Protein AF-A0AAD4VXQ3-F1 (afdb_monomer_lite)

Foldseek 3Di:
DLVQLCQQLQADPVSDGDQLALPDDLVVSNLVSLLRVLVVLLPQFFADPDPPDACSSVLSCCQLSVVPPPDDDDDDDDPPPPPNQLVDQDRPRGDPVGGPAGSVRSVVVSVVSCVVCVVVSVVSVVSNVVNVVVVVDDPPPVVVVVCVVVVVVVVVPD

Structure (mmCIF, N/CA/C/O backbone):
data_AF-A0AAD4VXQ3-F1
#
_entry.id   AF-A0AAD4VXQ3-F1
#
loop_
_atom_site.group_PDB
_atom_site.id
_atom_site.type_symbol
_atom_site.label_atom_id
_atom_site.label_alt_id
_atom_site.label_comp_id
_atom_site.label_asym_id
_atom_site.label_entity_id
_atom_site.label_seq_id
_atom_site.pdbx_PDB_ins_code
_atom_site.Cartn_x
_atom_site.Cartn_y
_atom_site.Cartn_z
_atom_site.occupancy
_atom_site.B_iso_or_equiv
_atom_site.auth_seq_id
_atom_site.auth_comp_id
_atom_site.auth_asym_id
_atom_site.auth_atom_id
_atom_site.pdbx_PDB_model_num
ATOM 1 N N . MET A 1 1 ? -0.655 -6.895 9.827 1.00 87.00 1 MET A N 1
ATOM 2 C CA . MET A 1 1 ? -0.755 -5.824 8.802 1.00 87.00 1 MET A CA 1
ATOM 3 C C . MET A 1 1 ? 0.319 -5.927 7.737 1.00 87.00 1 MET A C 1
ATOM 5 O O . MET A 1 1 ? -0.044 -6.128 6.591 1.00 87.00 1 MET A O 1
ATOM 9 N N . LYS A 1 2 ? 1.611 -5.848 8.089 1.00 91.00 2 LYS A N 1
ATOM 10 C CA . LYS A 1 2 ? 2.717 -5.961 7.120 1.00 91.00 2 LYS A CA 1
ATOM 11 C C . LYS A 1 2 ? 2.639 -7.213 6.250 1.00 91.00 2 LYS A C 1
ATOM 13 O O . LYS A 1 2 ? 2.807 -7.112 5.049 1.00 91.00 2 LYS A O 1
ATOM 18 N N . ASP A 1 3 ? 2.332 -8.356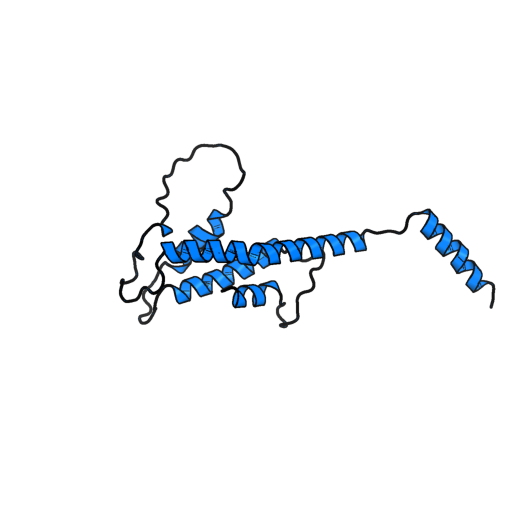 6.856 1.00 89.75 3 ASP A N 1
ATOM 19 C CA . ASP A 1 3 ? 2.139 -9.611 6.127 1.00 89.75 3 ASP A CA 1
ATOM 20 C C . ASP A 1 3 ? 1.071 -9.469 5.029 1.00 89.75 3 ASP A C 1
ATOM 22 O O . ASP A 1 3 ? 1.372 -9.619 3.851 1.00 89.75 3 ASP A O 1
ATOM 26 N N . ARG A 1 4 ? -0.126 -8.990 5.397 1.00 91.00 4 ARG A N 1
ATOM 27 C CA . ARG A 1 4 ? -1.217 -8.726 4.448 1.00 91.00 4 ARG A CA 1
ATOM 28 C C . ARG A 1 4 ? -0.846 -7.719 3.356 1.00 91.00 4 ARG A C 1
ATOM 30 O O . ARG A 1 4 ? -1.251 -7.906 2.212 1.00 91.00 4 ARG A O 1
ATOM 37 N N . PHE A 1 5 ? -0.093 -6.671 3.692 1.00 91.56 5 PHE A N 1
ATOM 38 C CA . PHE A 1 5 ? 0.443 -5.735 2.703 1.00 91.56 5 PHE A CA 1
ATOM 39 C C . PHE A 1 5 ? 1.372 -6.451 1.728 1.00 91.56 5 PHE A C 1
ATOM 41 O O . PHE A 1 5 ? 1.161 -6.360 0.526 1.00 91.56 5 PHE A O 1
ATOM 48 N N . SER A 1 6 ? 2.359 -7.190 2.237 1.00 89.19 6 SER A N 1
ATOM 49 C CA . SER A 1 6 ? 3.324 -7.927 1.427 1.00 89.19 6 SER A CA 1
ATOM 50 C C . SER A 1 6 ? 2.647 -8.943 0.515 1.00 89.19 6 SER A C 1
ATOM 52 O O . SER A 1 6 ? 3.071 -9.073 -0.627 1.00 89.19 6 SER A O 1
ATOM 54 N N . THR A 1 7 ? 1.590 -9.621 0.970 1.00 90.06 7 THR A N 1
ATOM 55 C CA . THR A 1 7 ? 0.821 -10.542 0.124 1.00 90.06 7 THR A CA 1
ATOM 56 C C . THR A 1 7 ? 0.179 -9.812 -1.054 1.00 90.06 7 THR A C 1
ATOM 58 O O . THR A 1 7 ? 0.340 -10.229 -2.189 1.00 90.06 7 THR A O 1
ATOM 61 N N . VAL A 1 8 ? -0.514 -8.694 -0.817 1.00 90.06 8 VAL A N 1
ATOM 62 C CA . VAL A 1 8 ? -1.211 -7.962 -1.894 1.00 90.06 8 VAL A CA 1
ATOM 63 C C . VAL A 1 8 ? -0.235 -7.191 -2.793 1.00 90.06 8 VAL A C 1
ATOM 65 O O . VAL A 1 8 ? -0.479 -7.029 -3.984 1.00 90.06 8 VAL A O 1
ATOM 68 N N . PHE A 1 9 ? 0.867 -6.703 -2.228 1.00 90.69 9 PHE A N 1
ATOM 69 C CA . PHE A 1 9 ? 1.840 -5.872 -2.928 1.00 90.69 9 PHE A CA 1
ATOM 70 C C . PHE A 1 9 ? 2.823 -6.697 -3.765 1.00 90.69 9 PHE A C 1
ATOM 72 O O . PHE A 1 9 ? 3.078 -6.359 -4.918 1.00 90.69 9 PHE A O 1
ATOM 79 N N . ASN A 1 10 ? 3.362 -7.781 -3.198 1.00 88.31 10 ASN A N 1
ATOM 80 C CA . ASN A 1 10 ? 4.398 -8.584 -3.848 1.00 88.31 10 ASN A CA 1
ATOM 81 C C . ASN A 1 10 ? 3.852 -9.767 -4.636 1.00 88.31 10 ASN A C 1
ATOM 83 O O . ASN A 1 10 ? 4.648 -10.409 -5.308 1.00 88.31 10 ASN A O 1
ATOM 87 N N . TYR A 1 11 ? 2.561 -10.090 -4.549 1.00 88.88 11 TYR A N 1
ATOM 88 C CA . TYR A 1 11 ? 1.987 -11.215 -5.283 1.00 88.88 11 TYR A CA 1
ATOM 89 C C . TYR A 1 11 ? 0.859 -10.757 -6.212 1.00 88.88 11 TYR A C 1
ATOM 91 O O . TYR A 1 11 ? 0.234 -9.705 -6.023 1.00 88.88 11 TYR A O 1
ATOM 99 N N . ASP A 1 12 ? 0.651 -11.512 -7.282 1.00 83.25 12 ASP A N 1
ATOM 100 C CA . ASP A 1 12 ? -0.494 -11.364 -8.173 1.00 83.25 12 ASP A CA 1
ATOM 101 C C . ASP A 1 12 ? -1.683 -12.236 -7.726 1.00 83.25 12 ASP A C 1
ATOM 103 O O . ASP A 1 12 ? -1.673 -12.840 -6.649 1.00 83.25 12 ASP A O 1
ATOM 107 N N . SER A 1 13 ? -2.747 -12.263 -8.533 1.00 81.12 13 SER A N 1
ATOM 108 C CA . SER A 1 13 ? -3.936 -13.087 -8.278 1.00 81.12 13 SER A CA 1
ATOM 109 C C . SER A 1 13 ? -3.640 -14.585 -8.243 1.00 81.12 13 SER A C 1
ATOM 111 O O . SER A 1 13 ? -4.382 -15.329 -7.605 1.00 81.12 13 SER A O 1
ATOM 113 N N . ASP A 1 14 ? -2.552 -15.011 -8.881 1.00 82.12 14 ASP A N 1
ATOM 114 C CA . ASP A 1 14 ? -2.142 -16.407 -9.005 1.00 82.12 14 ASP A CA 1
ATOM 115 C C . ASP A 1 14 ? -1.134 -16.802 -7.913 1.00 82.12 14 ASP A C 1
ATOM 117 O O . ASP A 1 14 ? -0.572 -17.896 -7.933 1.00 82.12 14 ASP A O 1
ATOM 121 N N . SER A 1 15 ? -0.932 -15.931 -6.912 1.00 81.06 15 SER A N 1
ATOM 122 C CA . SER A 1 15 ? 0.042 -16.104 -5.825 1.00 81.06 15 SER A CA 1
ATOM 123 C C . SER A 1 15 ? 1.489 -16.215 -6.310 1.00 81.06 15 SER A C 1
ATOM 125 O O . SER A 1 15 ? 2.347 -16.733 -5.590 1.00 81.06 15 SER A O 1
ATOM 127 N N . MET A 1 16 ? 1.785 -15.705 -7.506 1.00 84.44 16 MET A N 1
ATOM 128 C CA . MET A 1 16 ? 3.143 -15.638 -8.025 1.00 84.44 16 MET A CA 1
ATOM 129 C C . MET A 1 16 ? 3.806 -14.323 -7.605 1.00 84.44 16 MET A C 1
ATOM 131 O O . MET A 1 16 ? 3.132 -13.291 -7.525 1.00 84.44 16 MET A O 1
ATOM 135 N N . PRO A 1 17 ? 5.123 -14.327 -7.318 1.00 85.25 17 PRO A N 1
ATOM 136 C CA . PRO A 1 17 ? 5.858 -13.101 -7.044 1.00 85.25 17 PRO A CA 1
ATOM 137 C C . PRO A 1 17 ? 5.735 -12.121 -8.215 1.00 85.25 17 PRO A C 1
ATOM 139 O O . PRO A 1 17 ? 6.125 -12.414 -9.346 1.00 85.25 17 PRO A O 1
ATOM 142 N N . ARG A 1 18 ? 5.199 -10.938 -7.929 1.00 82.38 18 ARG A N 1
ATOM 143 C CA . ARG A 1 18 ? 4.966 -9.871 -8.892 1.00 82.38 18 ARG A CA 1
ATOM 144 C C . ARG A 1 18 ? 6.296 -9.330 -9.394 1.00 82.38 18 ARG A C 1
ATOM 146 O O . ARG A 1 18 ? 7.125 -8.840 -8.627 1.00 82.38 18 ARG A O 1
ATOM 153 N N . VAL A 1 19 ? 6.461 -9.362 -10.708 1.00 81.62 19 VAL A N 1
ATOM 154 C CA . VAL A 1 19 ? 7.548 -8.668 -11.396 1.00 81.62 19 VAL A CA 1
ATOM 155 C C . VAL A 1 19 ? 7.066 -7.261 -11.731 1.00 81.62 19 VAL A C 1
ATOM 157 O O . VAL A 1 19 ? 6.030 -7.101 -12.368 1.00 81.62 19 VAL A O 1
ATOM 160 N N . TRP A 1 20 ? 7.806 -6.238 -11.305 1.00 81.88 20 TRP A N 1
ATOM 161 C CA . TRP A 1 20 ? 7.455 -4.841 -11.566 1.00 81.88 20 TRP A CA 1
ATOM 162 C C . TRP A 1 20 ? 7.699 -4.492 -13.033 1.00 81.88 20 TRP A C 1
ATOM 164 O O . TRP A 1 20 ? 8.821 -4.177 -13.435 1.00 81.88 20 TRP A O 1
ATOM 174 N N . THR A 1 21 ? 6.648 -4.554 -13.850 1.00 76.00 21 THR A N 1
ATOM 175 C CA . THR A 1 21 ? 6.733 -4.203 -15.268 1.00 76.00 21 THR A CA 1
ATOM 176 C C . THR A 1 21 ? 6.324 -2.751 -15.502 1.00 76.00 21 THR A C 1
ATOM 178 O O . THR A 1 21 ? 5.605 -2.136 -14.715 1.00 76.00 21 THR A O 1
ATOM 181 N N . GLY A 1 22 ? 6.743 -2.163 -16.626 1.00 71.25 2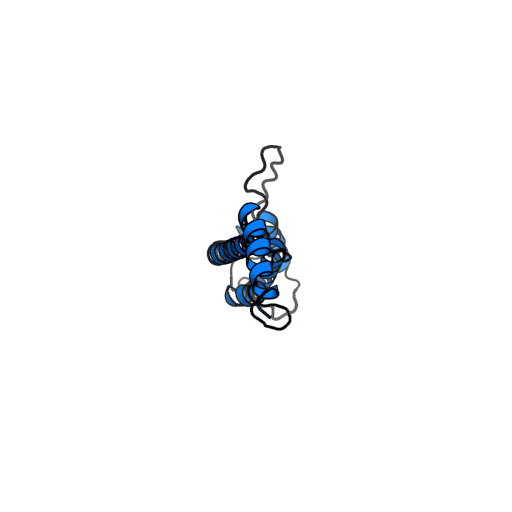2 GLY A N 1
ATOM 182 C CA . GLY A 1 22 ? 6.404 -0.773 -16.970 1.00 71.25 22 GLY A CA 1
ATOM 183 C C . GLY A 1 22 ? 4.906 -0.492 -17.183 1.00 71.25 22 GLY A C 1
ATOM 184 O O . GLY A 1 22 ? 4.545 0.665 -17.374 1.00 71.25 22 GLY A O 1
ATOM 185 N N . LYS A 1 23 ? 4.048 -1.522 -17.181 1.00 74.75 23 LYS A N 1
ATOM 186 C CA . LYS A 1 23 ? 2.590 -1.406 -17.352 1.00 74.75 23 LYS A CA 1
ATOM 187 C C . LYS A 1 23 ? 1.832 -1.355 -16.023 1.00 74.75 23 LYS A C 1
ATOM 189 O O . LYS A 1 23 ? 0.672 -0.957 -16.016 1.00 74.75 23 LYS A O 1
ATOM 194 N N . ASP A 1 24 ? 2.469 -1.757 -14.925 1.00 79.75 24 ASP A N 1
ATOM 195 C CA . ASP A 1 24 ? 1.830 -1.830 -13.615 1.00 79.75 24 ASP A CA 1
ATOM 196 C C . ASP A 1 24 ? 1.720 -0.444 -12.972 1.00 79.75 24 ASP A C 1
ATOM 198 O O . ASP A 1 24 ? 2.705 0.289 -12.863 1.00 79.75 24 ASP A O 1
ATOM 202 N N . ASP A 1 25 ? 0.530 -0.085 -12.486 1.00 84.50 25 ASP A N 1
ATOM 203 C CA . ASP A 1 25 ? 0.358 1.127 -11.688 1.00 84.50 25 ASP A CA 1
ATOM 204 C C . ASP A 1 25 ? 0.655 0.826 -10.212 1.00 84.50 25 ASP A C 1
ATOM 206 O O . ASP A 1 25 ? -0.233 0.485 -9.424 1.00 84.50 25 ASP A O 1
ATOM 210 N N . ILE A 1 26 ? 1.925 0.988 -9.826 1.00 86.56 26 ILE A N 1
ATOM 211 C CA . ILE A 1 26 ? 2.402 0.794 -8.448 1.00 86.56 26 ILE A CA 1
ATOM 212 C C . ILE A 1 26 ? 1.601 1.637 -7.454 1.00 86.56 26 ILE A C 1
ATOM 214 O O . ILE A 1 26 ? 1.387 1.207 -6.318 1.00 86.56 26 ILE A O 1
ATOM 218 N N . ARG A 1 27 ? 1.118 2.823 -7.847 1.00 86.31 27 ARG A N 1
ATOM 219 C CA . ARG A 1 27 ? 0.332 3.688 -6.961 1.00 86.31 27 ARG A CA 1
ATOM 220 C C . ARG A 1 27 ? -1.018 3.056 -6.646 1.00 86.31 27 ARG A C 1
ATOM 222 O O . ARG A 1 27 ? -1.408 3.053 -5.477 1.00 86.31 27 ARG A O 1
ATOM 229 N N . SER A 1 28 ? -1.696 2.510 -7.655 1.00 88.94 28 SER A N 1
ATOM 230 C CA . SER A 1 28 ? -2.952 1.775 -7.465 1.00 88.94 28 SER A CA 1
ATOM 231 C C . SER A 1 28 ? -2.745 0.527 -6.598 1.00 88.94 28 SER A C 1
ATOM 233 O O . SER A 1 28 ? -3.408 0.386 -5.574 1.00 88.94 28 SER A O 1
ATOM 235 N N . ILE A 1 29 ? -1.717 -0.279 -6.888 1.00 89.62 29 ILE A N 1
ATOM 236 C CA . ILE A 1 29 ? -1.392 -1.503 -6.136 1.00 89.62 29 ILE A CA 1
ATOM 237 C C . ILE A 1 29 ? -1.045 -1.173 -4.680 1.00 89.62 29 ILE A C 1
ATOM 239 O O . ILE A 1 29 ? -1.501 -1.835 -3.750 1.00 89.62 29 ILE A O 1
ATOM 243 N N . THR A 1 30 ? -0.277 -0.107 -4.451 1.00 90.88 30 THR A N 1
ATOM 244 C CA . THR A 1 30 ? 0.048 0.364 -3.098 1.00 90.88 30 THR A CA 1
ATOM 245 C C . THR A 1 30 ? -1.209 0.804 -2.354 1.00 90.88 30 THR A C 1
ATOM 247 O O . THR A 1 30 ? -1.349 0.522 -1.162 1.00 90.88 30 THR A O 1
ATOM 250 N N . LYS A 1 31 ? -2.127 1.509 -3.028 1.00 90.62 31 LYS A N 1
ATOM 251 C CA . LYS A 1 31 ? -3.404 1.939 -2.445 1.00 90.62 31 LYS A CA 1
ATOM 252 C C . LYS A 1 31 ? -4.258 0.729 -2.065 1.00 90.62 31 LYS A C 1
ATOM 254 O O . LYS A 1 31 ? -4.775 0.693 -0.949 1.00 90.62 31 LYS A O 1
ATOM 259 N N . ASP A 1 32 ? -4.317 -0.280 -2.923 1.00 90.81 32 ASP A N 1
ATOM 260 C CA . ASP A 1 32 ? -5.062 -1.512 -2.677 1.00 90.81 32 ASP A CA 1
ATOM 261 C C . ASP A 1 32 ? -4.451 -2.320 -1.527 1.00 90.81 32 ASP A C 1
ATOM 263 O O . ASP A 1 32 ? -5.157 -2.687 -0.585 1.00 90.81 32 ASP A O 1
ATOM 267 N N . ALA A 1 33 ? -3.129 -2.500 -1.507 1.00 91.94 33 ALA A N 1
ATOM 268 C CA . ALA A 1 33 ? -2.424 -3.183 -0.423 1.00 91.94 33 ALA A CA 1
ATOM 269 C C . ALA A 1 33 ? -2.580 -2.458 0.930 1.00 91.94 33 ALA A C 1
ATOM 271 O O . ALA A 1 33 ? -2.757 -3.094 1.979 1.00 91.94 33 ALA A O 1
ATOM 272 N N . ARG A 1 34 ? -2.576 -1.117 0.919 1.00 91.12 34 ARG A N 1
ATOM 273 C CA . ARG A 1 34 ? -2.878 -0.290 2.098 1.00 91.12 34 ARG A CA 1
ATOM 274 C C . ARG A 1 34 ? -4.328 -0.469 2.541 1.00 91.12 34 ARG A C 1
ATOM 276 O O . ARG A 1 34 ? -4.555 -0.692 3.725 1.00 91.12 34 ARG A O 1
ATOM 283 N N . SER A 1 35 ? -5.287 -0.464 1.616 1.00 90.94 35 SER A N 1
ATOM 284 C CA . SER A 1 35 ? -6.704 -0.686 1.931 1.00 90.94 35 SER A CA 1
ATOM 285 C C . SER A 1 35 ? -6.943 -2.053 2.587 1.00 90.94 35 SER A C 1
ATOM 287 O O . SER A 1 35 ? -7.603 -2.140 3.620 1.00 90.94 35 SER A O 1
ATOM 289 N N . ALA A 1 36 ? -6.329 -3.119 2.063 1.00 91.06 36 ALA A N 1
ATOM 290 C CA . ALA A 1 36 ? -6.448 -4.466 2.613 1.00 91.06 36 ALA A CA 1
ATOM 291 C C . ALA A 1 36 ? -5.837 -4.570 4.020 1.00 91.06 36 ALA A C 1
ATOM 293 O O . ALA A 1 36 ? -6.391 -5.227 4.903 1.00 91.06 36 ALA A O 1
ATOM 294 N N . SER A 1 37 ? -4.714 -3.887 4.248 1.00 92.06 37 SER A N 1
ATOM 295 C CA . SER A 1 37 ? -4.075 -3.811 5.566 1.00 92.06 37 SER A CA 1
ATOM 296 C C . SER A 1 37 ? -4.907 -3.007 6.566 1.00 92.06 37 SER A C 1
ATOM 298 O O . SER A 1 37 ? -4.978 -3.376 7.737 1.00 92.06 37 SER A O 1
ATOM 300 N N . LEU A 1 38 ? -5.571 -1.945 6.105 1.00 90.44 38 LEU A N 1
ATOM 301 C CA . LEU A 1 38 ? -6.434 -1.109 6.933 1.00 90.44 38 LEU A CA 1
ATOM 302 C C . LEU A 1 38 ? -7.715 -1.838 7.356 1.00 90.44 38 LEU A C 1
ATOM 304 O O . LEU A 1 38 ? -8.137 -1.705 8.501 1.00 90.44 38 LEU A O 1
ATOM 308 N N . LYS A 1 39 ? -8.284 -2.682 6.485 1.00 89.94 39 LYS A N 1
ATOM 309 C CA . LYS A 1 39 ? -9.386 -3.587 6.864 1.00 89.94 39 LYS A CA 1
ATOM 310 C C . LYS A 1 39 ? -8.989 -4.512 8.005 1.00 89.94 39 LYS A C 1
ATOM 312 O O . LYS A 1 39 ? -9.737 -4.660 8.965 1.00 89.94 39 LYS A O 1
ATOM 317 N N . LEU A 1 40 ? -7.786 -5.087 7.938 1.00 90.44 40 LEU A N 1
ATOM 318 C CA . LEU A 1 40 ? -7.271 -5.923 9.021 1.00 90.44 40 LEU A CA 1
ATOM 319 C C . LEU A 1 40 ? -7.124 -5.127 10.327 1.00 90.44 40 LEU A C 1
ATOM 321 O O . LEU A 1 40 ? -7.476 -5.638 11.386 1.00 90.44 40 LEU A O 1
ATOM 325 N N . LEU A 1 41 ? -6.659 -3.875 10.257 1.00 89.44 41 LEU A N 1
ATOM 326 C CA . LEU A 1 41 ? -6.598 -2.995 11.427 1.00 89.44 41 LEU A CA 1
ATOM 327 C C . LEU A 1 41 ? -7.985 -2.740 12.024 1.00 89.44 41 LEU A C 1
ATOM 329 O O . LEU A 1 41 ? -8.139 -2.821 13.236 1.00 89.44 41 LEU A O 1
ATOM 333 N N . SER A 1 42 ? -8.987 -2.478 11.180 1.00 87.56 42 SER A N 1
ATOM 334 C CA . SER A 1 42 ? -10.373 -2.274 11.614 1.00 87.56 42 SER A CA 1
ATOM 335 C C . SER A 1 42 ? -10.937 -3.499 12.333 1.00 87.56 42 SER A C 1
ATOM 337 O O . SER A 1 42 ? -11.593 -3.355 13.360 1.00 87.56 42 SER A O 1
ATOM 339 N N . VAL A 1 43 ? -10.666 -4.703 11.820 1.00 88.19 43 VAL A N 1
ATOM 340 C CA . VAL A 1 43 ? -11.098 -5.963 12.450 1.00 88.19 43 VAL A CA 1
ATOM 341 C C . VAL A 1 43 ? -10.398 -6.186 13.791 1.00 88.19 43 VAL A C 1
ATOM 343 O O . VAL A 1 43 ? -11.015 -6.669 14.730 1.00 88.19 43 VAL A O 1
ATOM 346 N N . MET A 1 44 ? -9.121 -5.817 13.909 1.00 87.12 44 MET A N 1
ATOM 347 C CA . MET A 1 44 ? -8.371 -5.962 15.162 1.00 87.12 44 MET A CA 1
ATOM 348 C C . MET A 1 44 ? -8.676 -4.867 16.194 1.00 87.12 44 MET A C 1
ATOM 350 O O . MET A 1 44 ? -8.286 -5.011 17.350 1.00 87.12 44 MET A O 1
ATOM 354 N N . ALA A 1 45 ? -9.329 -3.770 15.801 1.00 85.94 45 ALA A N 1
ATOM 355 C CA . ALA A 1 45 ? -9.549 -2.626 16.680 1.00 85.94 45 ALA A CA 1
ATOM 356 C C . ALA A 1 45 ? -10.629 -2.867 17.745 1.00 85.94 45 ALA A C 1
ATOM 358 O O . ALA A 1 45 ? -10.524 -2.327 18.849 1.00 85.94 45 ALA A O 1
ATOM 359 N N . ALA A 1 46 ? -11.640 -3.681 17.440 1.00 84.88 46 ALA A N 1
ATOM 360 C CA . ALA A 1 46 ? -12.758 -3.951 18.336 1.00 84.88 46 ALA A CA 1
ATOM 361 C C . ALA A 1 46 ? -13.310 -5.370 18.158 1.00 84.88 46 ALA A C 1
ATOM 363 O O . ALA A 1 46 ? -13.317 -5.916 17.054 1.00 84.88 46 ALA A O 1
ATOM 364 N N . ILE A 1 47 ? -13.805 -5.950 19.250 1.00 81.69 47 ILE A N 1
ATOM 365 C CA . ILE A 1 47 ? -14.472 -7.251 19.266 1.00 81.69 47 ILE A CA 1
ATOM 366 C C . ILE A 1 47 ? -15.930 -7.056 18.844 1.00 81.69 47 ILE A C 1
ATOM 368 O O . ILE A 1 47 ? -16.723 -6.454 19.561 1.00 81.69 47 ILE A O 1
ATOM 372 N N . ARG A 1 48 ? -16.299 -7.607 17.686 1.00 74.00 48 ARG A N 1
ATOM 373 C CA . ARG A 1 48 ? -17.664 -7.541 17.144 1.00 74.00 48 ARG A CA 1
ATOM 374 C C . ARG A 1 48 ? -18.396 -8.856 17.381 1.00 74.00 48 ARG A C 1
ATOM 376 O O . ARG A 1 48 ? -18.474 -9.692 16.488 1.00 74.00 48 ARG A O 1
ATOM 383 N N . LEU A 1 49 ? -18.881 -9.065 18.602 1.00 69.12 49 LEU A N 1
ATOM 384 C CA . LEU A 1 49 ? -19.619 -10.283 18.968 1.00 69.12 49 LEU A CA 1
ATOM 385 C C . LEU A 1 49 ? -21.120 -10.218 18.630 1.00 69.12 49 LEU A C 1
ATOM 387 O O . LEU A 1 49 ? -21.752 -11.263 18.540 1.00 69.12 49 LEU A O 1
ATOM 391 N N . GLU A 1 50 ? -21.686 -9.023 18.431 1.00 61.84 50 GLU A N 1
ATOM 392 C CA . GLU A 1 50 ? -23.147 -8.813 18.449 1.00 61.84 50 GLU A CA 1
ATOM 393 C C . GLU A 1 50 ? -23.739 -8.155 17.183 1.00 61.84 50 GLU A C 1
ATOM 395 O O . GLU A 1 50 ? -24.830 -7.600 17.248 1.00 61.84 50 GLU A O 1
ATOM 400 N N . GLU A 1 51 ? -23.045 -8.184 16.034 1.00 64.62 51 GLU A N 1
ATOM 401 C CA . GLU A 1 51 ? -23.508 -7.572 14.759 1.00 64.62 51 GLU A CA 1
ATOM 402 C C . GLU A 1 51 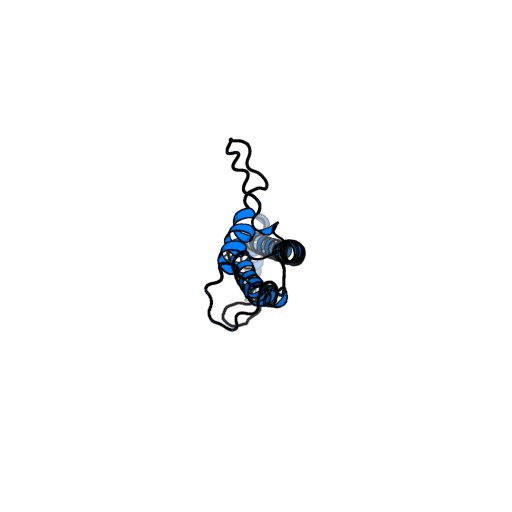? -23.985 -6.106 14.878 1.00 64.62 51 GLU A C 1
ATOM 404 O O . GLU A 1 51 ? -24.727 -5.591 14.039 1.00 64.62 51 GLU A O 1
ATOM 409 N N . LYS A 1 52 ? -23.528 -5.386 15.908 1.00 66.94 52 LYS A N 1
ATOM 410 C CA . LYS A 1 52 ? -23.809 -3.959 16.052 1.00 66.94 52 LYS A CA 1
ATOM 411 C C . LYS A 1 52 ? -23.141 -3.187 14.906 1.00 66.94 52 LYS A C 1
ATOM 413 O O . LYS A 1 52 ? -22.010 -3.506 14.526 1.00 66.94 52 LYS A O 1
ATOM 418 N N . PRO A 1 53 ? -23.839 -2.203 14.311 1.00 67.25 53 PRO A N 1
ATOM 419 C CA . PRO A 1 53 ? -23.254 -1.382 13.266 1.00 67.25 53 PRO A CA 1
ATOM 420 C C . PRO A 1 53 ? -22.156 -0.503 13.875 1.00 67.25 53 PRO A C 1
ATOM 422 O O . PRO A 1 53 ? -22.455 0.437 14.601 1.00 67.25 53 PRO A O 1
ATOM 425 N N . ASP A 1 54 ? -20.897 -0.807 13.556 1.00 72.12 54 ASP A N 1
ATOM 426 C CA . ASP A 1 54 ? -19.744 -0.010 13.983 1.00 72.12 54 ASP A CA 1
ATOM 427 C C . ASP A 1 54 ? -19.205 0.834 12.820 1.00 72.12 54 ASP A C 1
ATOM 429 O O . ASP A 1 54 ? -18.811 0.299 11.775 1.00 72.12 54 ASP A O 1
ATOM 433 N N . ASN A 1 55 ? -19.045 2.142 13.025 1.00 81.69 55 ASN A N 1
ATOM 434 C CA . ASN A 1 55 ? -18.469 3.050 12.027 1.00 81.69 55 ASN A CA 1
ATOM 435 C C . ASN A 1 55 ? -16.924 3.069 11.968 1.00 81.69 55 ASN A C 1
ATOM 437 O O . ASN A 1 55 ? -16.347 3.884 11.242 1.00 81.69 55 ASN A O 1
ATOM 441 N N . ILE A 1 56 ? -16.234 2.159 12.674 1.00 82.88 56 ILE A N 1
ATOM 442 C CA . ILE A 1 56 ? -14.758 2.121 12.772 1.00 82.88 56 ILE A CA 1
ATOM 443 C C . ILE A 1 56 ? -14.084 2.048 11.397 1.00 82.88 56 ILE A C 1
ATOM 445 O O . ILE A 1 56 ? -13.185 2.837 11.117 1.00 82.88 56 ILE A O 1
ATOM 449 N N . GLU A 1 57 ? -14.511 1.123 10.529 1.00 84.31 57 GLU A N 1
ATOM 450 C CA . GLU A 1 57 ? -13.887 0.941 9.212 1.00 84.31 57 GLU A CA 1
ATOM 451 C C . GLU A 1 57 ? -14.009 2.230 8.399 1.00 84.31 57 GLU A C 1
ATOM 453 O O . GLU A 1 57 ? -13.012 2.780 7.940 1.00 84.31 57 GLU A O 1
ATOM 458 N N . LYS A 1 58 ? -15.225 2.769 8.295 1.00 85.25 58 LYS A N 1
ATOM 459 C CA . LYS A 1 58 ? -15.509 4.001 7.555 1.00 85.25 58 LYS A CA 1
ATOM 460 C C . LYS A 1 58 ? -14.672 5.180 8.060 1.00 85.25 58 LYS A C 1
ATOM 462 O O . LYS A 1 58 ? -14.138 5.927 7.243 1.00 85.25 58 LYS A O 1
ATOM 467 N N . LEU A 1 59 ? -14.541 5.323 9.378 1.00 85.19 59 LEU A N 1
ATOM 468 C CA . LEU A 1 59 ? -13.768 6.386 10.023 1.00 85.19 59 LEU A CA 1
ATOM 469 C C . LEU A 1 59 ? -12.260 6.222 9.784 1.00 85.19 59 LEU A C 1
ATOM 471 O O . LEU A 1 59 ? -11.575 7.186 9.439 1.00 85.19 59 LEU A O 1
ATOM 475 N N . LEU A 1 60 ? -11.735 5.000 9.905 1.00 85.12 60 LEU A N 1
ATOM 476 C CA . LEU A 1 60 ? -10.335 4.706 9.599 1.00 85.12 60 LEU A CA 1
ATOM 477 C C . LEU A 1 60 ? -10.029 4.973 8.125 1.00 85.12 60 LEU A C 1
ATOM 479 O O . LEU A 1 60 ? -9.014 5.591 7.815 1.00 85.12 60 LEU A O 1
ATOM 483 N N . PHE A 1 61 ? -10.903 4.550 7.214 1.00 84.81 61 PHE A N 1
ATOM 484 C CA . PHE A 1 61 ? -10.732 4.782 5.784 1.00 84.81 61 PHE A CA 1
ATOM 485 C C . PHE A 1 61 ? -10.778 6.270 5.429 1.00 84.81 61 PHE A C 1
ATOM 487 O O . PHE A 1 61 ? -9.878 6.742 4.734 1.00 84.81 61 PHE A O 1
ATOM 494 N N . SER A 1 62 ? -11.756 7.029 5.929 1.00 83.38 62 SER A N 1
ATOM 495 C CA . SER A 1 62 ? -11.845 8.466 5.640 1.00 83.38 62 SER A CA 1
ATOM 496 C C . SER A 1 62 ? -10.658 9.244 6.212 1.00 83.38 62 SER A C 1
ATOM 498 O O . SER A 1 62 ? -10.076 10.075 5.523 1.00 83.38 62 SER A O 1
ATOM 500 N N . SER A 1 63 ? -10.232 8.936 7.438 1.00 82.75 63 SER A N 1
ATOM 501 C CA . SER A 1 63 ? -9.148 9.672 8.094 1.00 82.75 63 SER A CA 1
ATOM 502 C C . SER A 1 63 ? -7.756 9.274 7.581 1.00 82.75 63 SER A C 1
ATOM 504 O O . SER A 1 63 ? -6.907 10.128 7.317 1.00 82.75 63 SER A O 1
ATOM 506 N N . LEU A 1 64 ? -7.496 7.973 7.399 1.00 84.31 64 LEU A N 1
ATOM 507 C CA . LEU A 1 64 ? -6.141 7.462 7.162 1.00 84.31 64 LEU A CA 1
ATOM 508 C C . LEU A 1 64 ? -5.790 7.243 5.690 1.00 84.31 64 LEU A C 1
ATOM 510 O O . LEU A 1 64 ? -4.597 7.300 5.359 1.00 84.31 64 LEU A O 1
ATOM 514 N N . MET A 1 65 ? -6.781 6.999 4.820 1.00 80.94 65 MET A N 1
ATOM 515 C CA . MET A 1 65 ? -6.538 6.890 3.378 1.00 80.94 65 MET A CA 1
ATOM 516 C C . MET A 1 65 ? -6.645 8.227 2.649 1.00 80.94 65 MET A C 1
ATOM 518 O O . MET A 1 65 ? -5.803 8.492 1.791 1.00 80.94 65 MET A O 1
ATOM 522 N N . ASP A 1 66 ? -7.625 9.065 2.994 1.00 65.94 66 ASP A N 1
ATOM 523 C CA . ASP A 1 66 ? -7.870 10.339 2.298 1.00 65.94 66 ASP A CA 1
ATOM 524 C C . ASP A 1 66 ? -6.962 11.474 2.814 1.00 65.94 66 ASP A C 1
ATOM 526 O O . ASP A 1 66 ? -6.497 12.324 2.056 1.00 65.94 66 ASP A O 1
ATOM 530 N N . GLY A 1 67 ? -6.553 11.411 4.088 1.00 56.59 67 GLY A N 1
ATOM 531 C CA . GLY A 1 67 ? -5.624 12.363 4.718 1.00 56.59 67 GLY A CA 1
ATOM 532 C C . GLY A 1 67 ? -4.178 12.348 4.187 1.00 56.59 67 GLY A C 1
ATOM 533 O O . GLY A 1 67 ? -3.296 12.958 4.785 1.00 56.59 67 GLY A O 1
ATOM 534 N N . THR A 1 68 ? -3.896 11.640 3.088 1.00 44.72 68 THR A N 1
ATOM 535 C CA . THR A 1 68 ? -2.573 11.613 2.429 1.00 44.72 68 THR A CA 1
ATOM 536 C C . THR A 1 68 ? -2.403 12.733 1.384 1.00 44.72 68 THR A C 1
ATOM 538 O O . THR A 1 68 ? -1.302 12.919 0.875 1.00 44.72 68 THR A O 1
ATOM 541 N N . VAL A 1 69 ? -3.437 13.534 1.089 1.00 38.00 69 VAL A N 1
ATOM 542 C CA . VAL A 1 69 ? -3.344 14.618 0.083 1.00 38.00 69 VAL A CA 1
ATOM 543 C C . VAL A 1 69 ? -2.718 15.918 0.625 1.00 38.00 69 VAL A C 1
ATOM 545 O O . VAL A 1 69 ? -2.334 16.784 -0.151 1.00 38.00 69 VAL A O 1
ATOM 548 N N . THR A 1 70 ? -2.510 16.080 1.934 1.00 36.66 70 THR A N 1
ATOM 549 C CA . THR A 1 70 ? -2.021 17.359 2.493 1.00 36.66 70 THR A CA 1
ATOM 550 C C . THR A 1 70 ? -0.520 17.385 2.785 1.00 36.66 70 THR A C 1
ATOM 552 O O . THR A 1 70 ? -0.095 17.873 3.833 1.00 36.66 70 THR A O 1
ATOM 555 N N . VAL A 1 71 ? 0.302 16.893 1.859 1.00 40.53 71 VAL A N 1
ATOM 556 C CA . VAL A 1 71 ? 1.690 17.360 1.749 1.00 40.53 71 VAL A CA 1
ATOM 557 C C . VAL A 1 71 ? 1.854 17.920 0.341 1.00 40.53 71 VAL A C 1
ATOM 559 O O . VAL A 1 71 ? 1.934 17.174 -0.629 1.00 40.53 71 VAL A O 1
ATOM 562 N N . SER A 1 72 ? 1.864 19.253 0.274 1.00 40.53 72 SER A N 1
ATOM 563 C CA . SER A 1 72 ? 2.094 20.097 -0.908 1.00 40.53 72 SER A CA 1
ATOM 564 C C . SER A 1 72 ? 0.908 20.321 -1.858 1.00 40.53 72 SER A C 1
ATOM 566 O O . SER A 1 72 ? 0.914 19.889 -3.004 1.00 40.53 72 SER A O 1
ATOM 568 N N . SER A 1 73 ? -0.053 21.141 -1.427 1.00 34.38 73 SER A N 1
ATOM 569 C CA . SER A 1 73 ? -0.659 22.137 -2.319 1.00 34.38 73 SER A CA 1
ATOM 570 C C . SER A 1 73 ? -0.986 23.386 -1.509 1.00 34.38 73 SER A C 1
ATOM 572 O O . SER A 1 73 ? -1.713 23.343 -0.521 1.00 34.38 73 SER A O 1
ATOM 574 N N . SER A 1 74 ? -0.372 24.484 -1.917 1.00 39.66 74 SER A N 1
ATOM 575 C CA . SER A 1 74 ? -0.550 25.848 -1.438 1.00 39.66 74 SER A CA 1
ATOM 576 C C . SER A 1 74 ? -2.021 26.277 -1.335 1.00 39.66 74 SER A C 1
ATOM 578 O O . SER A 1 74 ? -2.777 26.108 -2.284 1.00 39.66 74 SER A O 1
ATOM 580 N N . GLN A 1 75 ? -2.352 26.895 -0.196 1.00 44.16 75 GLN A N 1
ATOM 581 C CA . GLN A 1 75 ? -3.143 28.128 -0.086 1.00 44.16 75 GLN A CA 1
ATOM 582 C C . GLN A 1 75 ? -4.512 28.157 -0.799 1.00 44.16 75 GLN A C 1
ATOM 584 O O . GLN A 1 75 ? -4.594 28.619 -1.926 1.00 44.16 75 GLN A O 1
ATOM 589 N N . ASP A 1 76 ? -5.589 27.791 -0.092 1.00 31.34 76 ASP A N 1
ATOM 590 C CA . ASP A 1 76 ? -6.750 28.685 0.069 1.00 31.34 76 ASP A CA 1
ATOM 591 C C . ASP A 1 76 ? -7.659 28.239 1.231 1.00 31.34 76 ASP A C 1
ATOM 593 O O . ASP A 1 76 ? -7.741 27.061 1.583 1.00 31.34 76 ASP A O 1
ATOM 597 N N . GLY A 1 77 ? -8.293 29.209 1.882 1.00 41.66 77 GLY A N 1
ATOM 598 C CA . GLY A 1 77 ? -8.951 29.079 3.175 1.00 41.66 77 GLY A CA 1
ATOM 599 C C . GLY A 1 77 ? -10.160 28.143 3.200 1.00 41.66 77 GLY A C 1
ATOM 600 O O . GLY A 1 77 ? -11.230 28.449 2.681 1.00 41.66 77 GLY A O 1
ATOM 601 N N . ARG A 1 78 ? -10.056 27.070 3.987 1.00 29.70 78 ARG A N 1
ATOM 602 C CA . ARG A 1 78 ? -11.199 26.568 4.755 1.00 29.70 78 ARG A CA 1
ATOM 603 C C . ARG A 1 78 ? -10.716 26.040 6.097 1.00 29.70 78 ARG A C 1
ATOM 605 O O . ARG A 1 78 ? -10.344 24.883 6.254 1.00 29.70 78 ARG A O 1
ATOM 612 N N . ILE A 1 79 ? -10.727 26.942 7.073 1.00 43.25 79 ILE A N 1
ATOM 613 C CA . ILE A 1 79 ? -10.745 26.608 8.492 1.00 43.25 79 ILE A CA 1
ATOM 614 C C . ILE A 1 79 ? -12.058 25.853 8.732 1.00 43.25 79 ILE A C 1
ATOM 616 O O . ILE A 1 79 ? -13.091 26.443 9.023 1.00 43.25 79 ILE A O 1
ATOM 620 N N . ALA A 1 80 ? -12.040 24.540 8.549 1.00 36.19 80 ALA A N 1
ATOM 621 C CA . ALA A 1 80 ? -12.856 23.660 9.356 1.00 36.19 80 ALA A CA 1
ATOM 622 C C . ALA A 1 80 ? -11.862 23.039 10.326 1.00 36.19 80 ALA A C 1
ATOM 624 O O . ALA A 1 80 ? -10.999 22.266 9.918 1.00 36.19 80 ALA A O 1
ATOM 625 N N . ALA A 1 81 ? -11.929 23.436 11.594 1.00 39.09 81 ALA A N 1
ATOM 626 C CA . ALA A 1 81 ? -11.298 22.682 12.660 1.00 39.09 81 ALA A CA 1
ATOM 627 C C . ALA A 1 81 ? -11.975 21.303 12.685 1.00 39.09 81 ALA A C 1
ATOM 629 O O . ALA A 1 81 ? -12.930 21.089 13.423 1.00 39.09 81 ALA A O 1
ATOM 630 N N . SER A 1 82 ? -11.557 20.394 11.799 1.00 46.34 82 SER A N 1
ATOM 631 C CA . SER A 1 82 ? -11.946 18.997 11.863 1.00 46.34 82 SER A CA 1
ATOM 632 C C . SER A 1 82 ? -11.236 18.460 13.092 1.00 46.34 82 SER A C 1
ATOM 634 O O . SER A 1 82 ? -10.043 18.153 13.043 1.00 46.34 82 SER A O 1
ATOM 636 N N . THR A 1 83 ? -11.936 18.451 14.222 1.00 48.16 83 THR A N 1
ATOM 637 C CA . THR A 1 83 ? -11.572 17.647 15.382 1.00 48.16 83 THR A CA 1
ATOM 638 C C . THR A 1 83 ? -11.191 16.283 14.840 1.00 48.16 83 THR A C 1
ATOM 640 O O . THR A 1 83 ? -12.024 15.614 14.238 1.00 48.16 83 THR A O 1
ATOM 643 N N . ASP A 1 84 ? -9.906 15.942 14.923 1.00 62.22 84 ASP A N 1
ATOM 644 C CA . ASP A 1 84 ? -9.397 14.700 14.365 1.00 62.22 84 ASP A CA 1
ATOM 645 C C . ASP A 1 84 ? -10.151 13.557 15.055 1.00 62.22 84 ASP A C 1
ATOM 647 O O . ASP A 1 84 ? -9.958 13.361 16.257 1.00 62.22 84 ASP A O 1
ATOM 651 N N . PRO A 1 85 ? -11.032 12.827 14.350 1.00 63.41 85 PRO A N 1
ATOM 652 C CA . PRO A 1 85 ? -11.875 11.815 14.978 1.00 63.41 85 PRO A CA 1
ATOM 653 C C . PRO A 1 85 ? -11.034 10.666 15.559 1.00 63.41 85 PRO A C 1
ATOM 655 O O . PRO A 1 85 ? -11.505 9.904 16.398 1.00 63.41 85 PRO A O 1
ATOM 658 N N . LEU A 1 86 ? -9.753 10.571 15.173 1.00 67.44 86 LEU A N 1
ATOM 659 C CA . LEU A 1 86 ? -8.779 9.636 15.737 1.00 67.44 86 LEU A CA 1
ATOM 660 C C . LEU A 1 86 ? -8.016 10.172 16.958 1.00 67.44 86 LEU A C 1
ATOM 662 O O . LEU A 1 86 ? -7.204 9.442 17.523 1.00 67.44 86 LEU A O 1
ATOM 666 N N . ALA A 1 87 ? -8.230 11.425 17.368 1.00 62.09 87 ALA A N 1
ATOM 667 C CA . ALA A 1 87 ? -7.664 11.975 18.600 1.00 62.09 87 ALA A CA 1
ATOM 668 C C . ALA A 1 87 ? -8.445 11.544 19.855 1.00 62.09 87 ALA A C 1
ATOM 670 O O . ALA A 1 87 ? -7.966 11.752 20.969 1.00 62.09 87 ALA A O 1
ATOM 671 N N . SER A 1 88 ? -9.621 10.9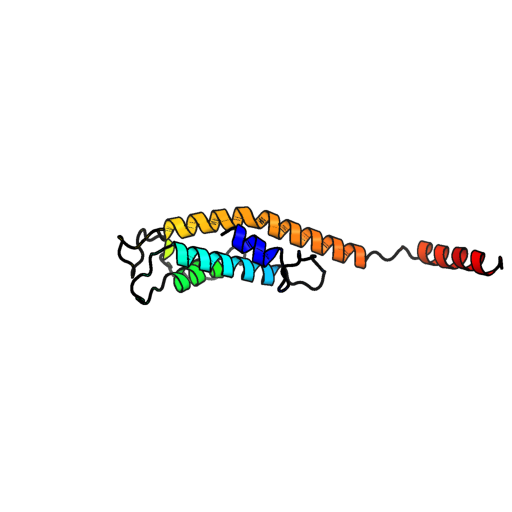30 19.682 1.00 67.44 88 SER A N 1
ATOM 672 C CA . SER A 1 88 ? -10.398 10.357 20.780 1.00 67.44 88 SER A CA 1
ATOM 673 C C . SER A 1 88 ? -9.714 9.115 21.359 1.00 67.44 88 SER A C 1
ATOM 675 O O . SER A 1 88 ? -9.197 8.267 20.629 1.00 67.44 88 SER A O 1
ATOM 677 N N . SER A 1 89 ? -9.739 8.972 22.685 1.00 66.31 89 SER A N 1
ATOM 678 C CA . SER A 1 89 ? -9.273 7.765 23.379 1.00 66.31 89 SER A CA 1
ATOM 679 C C . SER A 1 89 ? -10.279 6.610 23.309 1.00 66.31 89 SER A C 1
ATOM 681 O O . SER A 1 89 ? -9.919 5.476 23.620 1.00 66.31 89 SER A O 1
ATOM 683 N N . THR A 1 90 ? -11.515 6.875 22.877 1.00 68.62 90 THR A N 1
ATOM 684 C CA . THR A 1 90 ? -12.622 5.910 22.832 1.00 68.62 90 THR A CA 1
ATOM 685 C C . THR A 1 90 ? -13.369 5.979 21.504 1.00 68.62 90 THR A C 1
ATOM 687 O O . THR A 1 90 ? -13.517 7.052 20.918 1.00 68.62 90 THR A O 1
ATOM 690 N N . TRP A 1 91 ? -13.867 4.836 21.039 1.00 76.94 91 TRP A N 1
ATOM 691 C CA . TRP A 1 91 ? -14.785 4.766 19.903 1.00 76.94 91 TRP A CA 1
ATOM 692 C C . TRP A 1 91 ? -16.185 5.208 20.344 1.00 76.94 91 TRP A C 1
ATOM 694 O O . TRP A 1 91 ? -16.661 4.773 21.386 1.00 76.94 91 TRP A O 1
ATOM 704 N N . GLU A 1 92 ? -16.846 6.065 19.566 1.00 67.00 92 GLU A N 1
ATOM 705 C CA . GLU A 1 92 ? -18.158 6.638 19.925 1.00 67.00 92 GLU A CA 1
ATOM 706 C C . GLU A 1 92 ? -19.280 5.583 19.996 1.00 67.00 92 GLU A C 1
ATOM 708 O O . GLU A 1 92 ? -20.238 5.754 20.744 1.00 67.00 92 GLU A O 1
ATOM 713 N N . GLU A 1 93 ? -19.141 4.469 19.272 1.00 68.44 93 GLU A N 1
ATOM 714 C CA . GLU A 1 93 ? -20.167 3.418 19.142 1.00 68.44 93 GLU A CA 1
ATOM 715 C C . GLU A 1 93 ? -19.766 2.072 19.760 1.00 68.44 93 GLU A C 1
ATOM 717 O O . GLU A 1 93 ? -20.579 1.150 19.805 1.00 68.44 93 GLU A O 1
ATOM 722 N N . VAL A 1 94 ? -18.537 1.944 20.271 1.00 69.56 94 VAL A N 1
ATOM 723 C CA . VAL A 1 94 ? -18.037 0.685 20.838 1.00 69.56 94 VAL A CA 1
ATOM 724 C C . VAL A 1 94 ? -17.790 0.849 22.330 1.00 69.56 94 VAL A C 1
ATOM 726 O O . VAL A 1 94 ? -17.110 1.770 22.777 1.00 69.56 94 VAL A O 1
ATOM 729 N N . SER A 1 95 ? -18.333 -0.082 23.113 1.00 72.75 95 SER A N 1
ATOM 730 C CA . SER A 1 95 ? -18.088 -0.169 24.551 1.00 72.75 95 SER A CA 1
ATOM 731 C C . SER A 1 95 ? -16.589 -0.297 24.842 1.00 72.75 95 SER A C 1
ATOM 733 O O . SER A 1 95 ? -15.876 -1.059 24.185 1.00 72.75 95 SER A O 1
ATOM 735 N N . SER A 1 96 ? -16.095 0.377 25.885 1.00 70.56 96 SER A N 1
ATOM 736 C CA . SER A 1 96 ? -14.683 0.289 26.292 1.00 70.56 96 SER A CA 1
ATOM 737 C C . SER A 1 96 ? -14.226 -1.140 26.613 1.00 70.56 96 SER A C 1
ATOM 739 O O . SER A 1 96 ? -13.033 -1.413 26.561 1.00 70.56 96 SER A O 1
ATOM 741 N N . LYS A 1 97 ? -15.152 -2.057 26.936 1.00 72.25 97 LYS A N 1
ATOM 742 C CA . LYS A 1 97 ? -14.851 -3.480 27.187 1.00 72.25 97 LYS A CA 1
ATOM 743 C C . LYS A 1 97 ? -14.582 -4.279 25.909 1.00 72.25 97 LYS A C 1
ATOM 745 O O . LYS A 1 97 ? -13.864 -5.269 25.967 1.00 72.25 97 LYS A O 1
ATOM 750 N N . ASP A 1 98 ? -15.121 -3.818 24.784 1.00 78.06 98 ASP A N 1
ATOM 751 C CA . ASP A 1 98 ? -15.007 -4.472 23.477 1.00 78.06 98 ASP A CA 1
ATOM 752 C C . ASP A 1 98 ? -13.946 -3.790 22.594 1.00 78.06 98 ASP A C 1
ATOM 754 O O . ASP A 1 98 ? -13.649 -4.242 21.490 1.00 78.06 98 ASP A O 1
ATOM 758 N N . THR A 1 99 ? -13.337 -2.704 23.084 1.00 82.88 99 THR A N 1
ATOM 759 C CA . THR A 1 99 ? -12.260 -1.977 22.405 1.00 82.88 99 THR A CA 1
ATOM 760 C C . THR A 1 99 ? -10.908 -2.629 22.693 1.00 82.88 99 THR A C 1
ATOM 762 O O . THR A 1 99 ? -10.464 -2.669 23.839 1.00 82.88 99 THR A O 1
ATOM 765 N N . LEU A 1 100 ? -10.217 -3.089 21.647 1.00 83.19 100 LEU A N 1
ATOM 766 C CA . LEU A 1 100 ? -8.864 -3.653 21.745 1.00 83.19 100 LEU A CA 1
ATOM 767 C C . LEU A 1 100 ? -7.781 -2.631 21.399 1.00 83.19 100 LEU A C 1
ATOM 769 O O . LEU A 1 100 ? -6.702 -2.644 21.988 1.00 83.19 100 LEU A O 1
ATOM 773 N N . ILE A 1 101 ? -8.059 -1.749 20.437 1.00 84.19 101 ILE A N 1
ATOM 774 C CA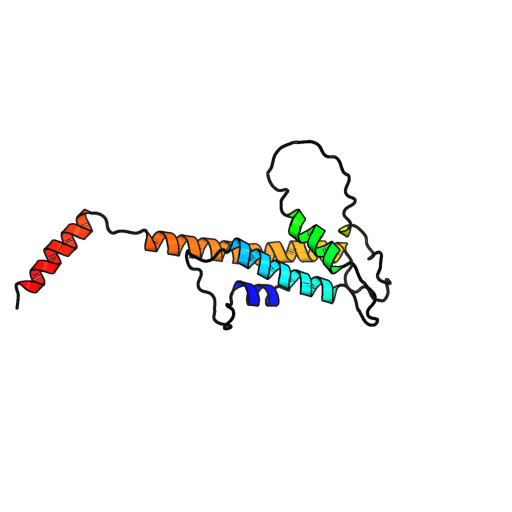 . ILE A 1 101 ? -7.130 -0.716 19.982 1.00 84.19 101 ILE A CA 1
ATOM 775 C C . ILE A 1 101 ? -7.875 0.614 19.961 1.00 84.19 101 ILE A C 1
ATOM 777 O O . ILE A 1 101 ? -8.922 0.753 19.325 1.00 84.19 101 ILE A O 1
ATOM 781 N N . THR A 1 102 ? -7.326 1.605 20.658 1.00 84.50 102 THR A N 1
ATOM 782 C CA . THR A 1 102 ? -7.905 2.954 20.686 1.00 84.50 102 THR A CA 1
ATOM 783 C C . THR A 1 102 ? -7.678 3.680 19.352 1.00 84.50 102 THR A C 1
ATOM 785 O O . THR A 1 102 ? -6.694 3.393 18.659 1.00 84.50 102 THR A O 1
ATOM 788 N N . PRO A 1 103 ? -8.517 4.666 18.986 1.00 81.81 103 PRO A N 1
ATOM 789 C CA . PRO A 1 103 ? -8.330 5.434 17.751 1.00 81.81 103 PRO A CA 1
ATOM 790 C C . PRO A 1 103 ? -6.928 6.065 17.631 1.00 81.81 103 PRO A C 1
ATOM 792 O O . PRO A 1 103 ? -6.300 6.011 16.567 1.00 81.81 103 PRO A O 1
ATOM 795 N N . VAL A 1 104 ? -6.375 6.562 18.746 1.00 84.00 104 VAL A N 1
ATOM 796 C CA . VAL A 1 104 ? -5.013 7.125 18.811 1.00 84.00 104 VAL A CA 1
ATOM 797 C C . VAL A 1 104 ? -3.945 6.068 18.509 1.00 84.00 104 VAL A C 1
ATOM 799 O O . VAL A 1 104 ? -2.987 6.345 17.781 1.00 84.00 104 VAL A O 1
ATOM 802 N N . GLN A 1 105 ? -4.112 4.845 19.024 1.00 85.25 105 GLN A N 1
ATOM 803 C CA . GLN A 1 105 ? -3.213 3.724 18.736 1.00 85.25 105 GLN A CA 1
ATOM 804 C C . GLN A 1 105 ? -3.341 3.247 17.286 1.00 85.25 105 GLN A C 1
ATOM 806 O O . GLN A 1 105 ? -2.329 2.965 16.651 1.00 85.25 105 GLN A O 1
ATOM 811 N N . CYS A 1 106 ? -4.549 3.213 16.716 1.00 87.69 106 CYS A N 1
ATOM 812 C CA . CYS A 1 106 ? -4.729 2.926 15.291 1.00 87.69 106 CYS A CA 1
ATOM 813 C C . CYS A 1 106 ? -3.968 3.939 14.427 1.00 87.69 106 CYS A C 1
ATOM 815 O O . CYS A 1 106 ? -3.281 3.556 13.479 1.00 87.69 106 CYS A O 1
ATOM 817 N N . LYS A 1 107 ? -4.032 5.228 14.778 1.00 86.06 107 LYS A N 1
ATOM 818 C CA . LYS A 1 107 ? -3.316 6.292 14.068 1.00 86.06 107 LYS A CA 1
ATOM 819 C C . LYS A 1 107 ? -1.797 6.143 14.164 1.00 86.06 107 LYS A C 1
ATOM 821 O O . LYS A 1 107 ? -1.111 6.301 13.150 1.00 86.06 107 LYS A O 1
ATOM 826 N N . SER A 1 108 ? -1.252 5.862 15.349 1.00 87.75 108 SER A N 1
ATOM 827 C CA . SER A 1 108 ? 0.195 5.668 15.518 1.00 87.75 108 SER A CA 1
ATOM 828 C C . SER A 1 108 ? 0.681 4.417 14.786 1.00 87.75 108 SER A C 1
ATOM 830 O O . SER A 1 108 ? 1.659 4.488 14.041 1.00 87.75 108 SER A O 1
ATOM 832 N N . LEU A 1 109 ? -0.055 3.311 14.898 1.00 91.25 109 LEU A N 1
ATOM 833 C CA . LEU A 1 109 ? 0.269 2.054 14.237 1.00 91.25 109 LEU A CA 1
ATOM 834 C C . LEU A 1 109 ? 0.189 2.182 12.710 1.00 91.25 109 LEU A C 1
ATOM 836 O O . LEU A 1 109 ? 1.044 1.655 12.003 1.00 91.25 109 LEU A O 1
ATOM 840 N N . TRP A 1 110 ? -0.777 2.945 12.190 1.00 90.38 110 TRP A N 1
ATOM 841 C CA . TRP A 1 110 ? -0.853 3.256 10.762 1.00 90.38 110 TRP A CA 1
ATOM 842 C C . TRP A 1 110 ? 0.331 4.093 10.278 1.00 90.38 110 TRP A C 1
ATOM 844 O O . TRP A 1 110 ? 0.873 3.837 9.204 1.00 90.38 110 TRP A O 1
ATOM 854 N N . ARG A 1 111 ? 0.762 5.093 11.058 1.00 88.81 111 ARG A N 1
ATOM 855 C CA . ARG A 1 111 ? 1.956 5.892 10.733 1.00 88.81 111 ARG A CA 1
ATOM 856 C C . ARG A 1 111 ? 3.207 5.022 10.678 1.00 88.81 111 ARG A C 1
ATOM 858 O O . ARG A 1 111 ? 3.951 5.119 9.708 1.00 88.81 111 ARG A O 1
ATOM 865 N N . GLN A 1 112 ? 3.393 4.156 11.671 1.00 90.81 112 GLN A N 1
ATOM 866 C CA . GLN A 1 112 ? 4.508 3.214 11.701 1.00 90.81 112 GLN A CA 1
ATOM 867 C C . GLN A 1 112 ? 4.459 2.253 10.508 1.00 90.81 112 GLN A C 1
ATOM 869 O O . GLN A 1 112 ? 5.440 2.112 9.787 1.00 90.81 112 GLN A O 1
ATOM 874 N N . PHE A 1 113 ? 3.295 1.665 10.233 1.00 92.31 113 PHE A N 1
ATOM 875 C CA . PHE A 1 113 ? 3.092 0.788 9.084 1.00 92.31 113 PHE A CA 1
ATOM 876 C C . PHE A 1 113 ? 3.417 1.477 7.748 1.00 92.31 113 PHE A C 1
ATOM 878 O O . PHE A 1 113 ? 4.038 0.874 6.870 1.00 92.31 113 PHE A O 1
ATOM 885 N N . LYS A 1 114 ? 3.032 2.748 7.577 1.00 88.50 114 LYS A N 1
ATOM 886 C CA . LYS A 1 114 ? 3.387 3.515 6.375 1.00 88.50 114 LYS A CA 1
ATOM 887 C C . LYS A 1 114 ? 4.897 3.687 6.244 1.00 88.50 114 LYS A C 1
ATOM 889 O O . LYS A 1 114 ? 5.407 3.415 5.166 1.00 88.50 114 LYS A O 1
ATOM 894 N N . ALA A 1 115 ? 5.584 4.073 7.317 1.00 89.56 115 ALA A N 1
ATOM 895 C CA . ALA A 1 115 ? 7.039 4.223 7.308 1.00 89.56 115 ALA A CA 1
ATOM 896 C C . ALA A 1 115 ? 7.752 2.893 6.994 1.00 89.56 115 ALA A C 1
ATOM 898 O O . ALA A 1 115 ? 8.686 2.859 6.200 1.00 89.56 115 ALA A O 1
ATOM 899 N N . GLU A 1 116 ? 7.272 1.777 7.550 1.00 88.94 116 GLU A N 1
ATOM 900 C CA . GLU A 1 116 ? 7.842 0.449 7.286 1.00 88.94 116 GLU A CA 1
ATOM 901 C C . GLU A 1 116 ? 7.627 -0.019 5.837 1.00 88.94 116 GLU A C 1
ATOM 903 O O . GLU A 1 116 ? 8.493 -0.673 5.260 1.00 88.94 116 GLU A O 1
ATOM 908 N N . THR A 1 117 ? 6.482 0.307 5.231 1.00 88.19 117 THR A N 1
ATOM 909 C CA . THR A 1 117 ? 6.151 -0.108 3.853 1.00 88.19 117 THR A CA 1
ATOM 910 C C . THR A 1 117 ? 6.670 0.851 2.785 1.00 88.19 117 THR A C 1
ATOM 912 O O . THR A 1 117 ? 6.779 0.470 1.620 1.00 88.19 117 THR A O 1
ATOM 915 N N . GLU A 1 118 ? 7.021 2.083 3.156 1.00 88.75 118 GLU A N 1
ATOM 916 C CA . GLU A 1 118 ? 7.512 3.116 2.242 1.00 88.75 118 GLU A CA 1
ATOM 917 C C . GLU A 1 118 ? 8.789 2.690 1.515 1.00 88.75 118 GLU A C 1
ATOM 919 O O . GLU A 1 118 ? 8.897 2.881 0.302 1.00 88.75 118 GLU A O 1
ATOM 924 N N . TYR A 1 119 ? 9.716 2.033 2.217 1.00 88.12 119 TYR A N 1
ATOM 925 C CA . TYR A 1 119 ? 10.927 1.498 1.596 1.00 88.12 119 TYR A CA 1
ATOM 926 C C . TYR A 1 119 ? 10.605 0.460 0.510 1.00 88.12 119 TYR A C 1
ATOM 928 O O . TYR A 1 119 ? 11.136 0.541 -0.596 1.00 88.12 119 TYR A O 1
ATOM 936 N N . SER A 1 120 ? 9.685 -0.473 0.782 1.00 87.00 120 SER A N 1
ATOM 937 C CA . SER A 1 120 ? 9.270 -1.496 -0.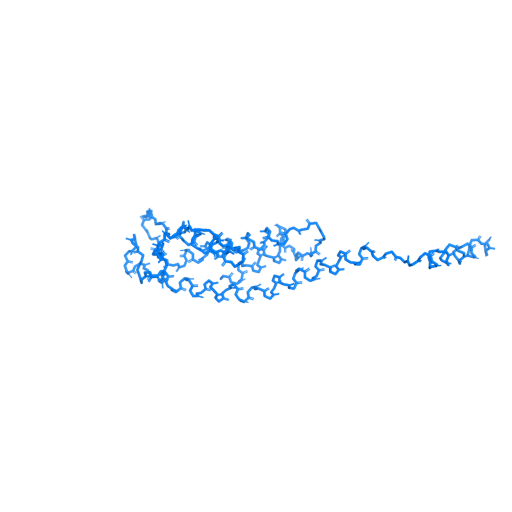190 1.00 87.00 120 SER A CA 1
ATOM 938 C C . SER A 1 120 ? 8.592 -0.883 -1.418 1.00 87.00 120 SER A C 1
ATOM 940 O O . SER A 1 120 ? 8.860 -1.297 -2.544 1.00 87.00 120 SER A O 1
ATOM 942 N N . VAL A 1 121 ? 7.759 0.143 -1.217 1.00 89.25 121 VAL A N 1
ATOM 943 C CA . VAL A 1 121 ? 7.123 0.884 -2.317 1.00 89.25 121 VAL A CA 1
ATOM 944 C C . VAL A 1 121 ? 8.169 1.622 -3.153 1.00 89.25 121 VAL A C 1
ATOM 946 O O . VAL A 1 121 ? 8.125 1.576 -4.379 1.00 89.25 121 VAL A O 1
ATOM 949 N N . THR A 1 122 ? 9.143 2.259 -2.507 1.00 88.94 122 THR A N 1
ATOM 950 C CA . THR A 1 122 ? 10.214 2.998 -3.189 1.00 88.94 122 THR A CA 1
ATOM 951 C C . THR A 1 122 ? 11.097 2.061 -4.009 1.00 88.94 122 THR A C 1
ATOM 953 O O . THR A 1 122 ? 11.436 2.361 -5.152 1.00 88.94 122 THR A O 1
ATOM 956 N N . GLN A 1 123 ? 11.421 0.889 -3.460 1.00 88.00 123 GLN A N 1
ATOM 957 C CA . GLN A 1 123 ? 12.178 -0.144 -4.159 1.00 88.00 123 GLN A CA 1
ATOM 958 C C . GLN A 1 123 ? 11.438 -0.655 -5.402 1.00 88.00 123 GLN A C 1
ATOM 960 O O . GLN A 1 123 ? 12.055 -0.808 -6.455 1.00 88.00 123 GLN A O 1
ATOM 965 N N . ALA A 1 124 ? 10.125 -0.879 -5.305 1.00 86.69 124 ALA A N 1
ATOM 966 C CA . ALA A 1 124 ? 9.301 -1.274 -6.444 1.00 86.69 124 ALA A CA 1
ATOM 967 C C . ALA A 1 124 ? 9.309 -0.218 -7.561 1.00 86.69 124 ALA A C 1
ATOM 969 O O . ALA A 1 124 ? 9.469 -0.561 -8.731 1.00 86.69 124 ALA A O 1
ATOM 970 N N . ILE A 1 125 ? 9.205 1.068 -7.200 1.00 87.62 125 ILE A N 1
ATOM 971 C CA . ILE A 1 125 ? 9.283 2.186 -8.156 1.00 87.62 125 ILE A CA 1
ATOM 972 C C . ILE A 1 125 ? 10.650 2.205 -8.844 1.00 87.62 125 ILE A C 1
ATOM 974 O O . ILE A 1 125 ? 10.717 2.239 -10.071 1.00 87.62 125 ILE A O 1
ATOM 978 N N . ALA A 1 126 ? 11.738 2.102 -8.077 1.00 86.94 126 ALA A N 1
ATOM 979 C CA . ALA A 1 126 ? 13.090 2.071 -8.630 1.00 86.94 126 ALA A CA 1
ATOM 980 C C . ALA A 1 126 ? 13.309 0.871 -9.573 1.00 86.94 126 ALA A C 1
ATOM 982 O O . ALA A 1 126 ? 13.919 1.015 -10.634 1.00 86.94 126 ALA A O 1
ATOM 983 N N . ALA A 1 127 ? 12.779 -0.306 -9.221 1.00 85.38 127 ALA A N 1
ATOM 984 C CA . ALA A 1 127 ? 12.835 -1.495 -10.070 1.00 85.38 127 ALA A CA 1
ATOM 985 C C . ALA A 1 127 ? 12.063 -1.292 -11.385 1.00 85.38 127 ALA A C 1
ATOM 987 O O . ALA A 1 127 ? 12.579 -1.605 -12.461 1.00 85.38 127 ALA A O 1
ATOM 988 N N . GLN A 1 128 ? 10.863 -0.710 -11.323 1.00 84.69 128 GLN A N 1
ATOM 989 C CA . GLN A 1 128 ? 10.067 -0.403 -12.511 1.00 84.69 128 GLN A CA 1
ATOM 990 C C . GLN A 1 128 ? 10.757 0.626 -13.417 1.00 84.69 128 GLN A C 1
ATOM 992 O O . GLN A 1 128 ? 10.789 0.456 -14.639 1.00 84.69 128 GLN A O 1
ATOM 997 N N . GLU A 1 129 ? 11.338 1.680 -12.843 1.00 83.88 129 GLU A N 1
ATOM 998 C CA . GLU A 1 129 ? 12.085 2.694 -13.591 1.00 83.88 129 GLU A CA 1
ATOM 999 C C . GLU A 1 129 ? 13.321 2.106 -14.276 1.00 83.88 129 GLU A C 1
ATOM 1001 O O . GLU A 1 129 ? 13.585 2.417 -15.441 1.00 83.88 129 GLU A O 1
ATOM 1006 N N . ALA A 1 130 ? 14.042 1.206 -13.602 1.00 82.62 130 ALA A N 1
ATOM 1007 C CA . ALA A 1 130 ? 15.171 0.490 -14.187 1.00 82.62 130 ALA A CA 1
ATOM 1008 C C . ALA A 1 130 ? 14.738 -0.380 -15.379 1.00 82.62 130 ALA A C 1
ATOM 1010 O O . ALA A 1 130 ? 15.369 -0.324 -16.437 1.00 82.62 130 ALA A O 1
ATOM 1011 N N . HIS A 1 131 ? 13.627 -1.115 -15.252 1.00 76.56 131 HIS A N 1
ATOM 1012 C CA . HIS A 1 131 ? 13.050 -1.897 -16.351 1.00 76.56 131 HIS A CA 1
ATOM 1013 C C . HIS A 1 131 ? 12.578 -1.024 -17.520 1.00 76.56 131 HIS A C 1
ATOM 1015 O O . HIS A 1 131 ? 12.756 -1.378 -18.686 1.00 76.56 131 HIS A O 1
ATOM 1021 N N . LYS A 1 132 ? 11.998 0.146 -17.237 1.00 77.75 132 LYS A N 1
ATOM 1022 C CA . LYS A 1 132 ? 11.601 1.097 -18.280 1.00 77.75 132 LYS A CA 1
ATOM 1023 C C . LYS A 1 132 ? 12.820 1.667 -19.008 1.00 77.75 132 LYS A C 1
ATOM 1025 O O . LYS A 1 132 ? 12.795 1.808 -20.229 1.00 77.75 132 LYS A O 1
ATOM 1030 N N . ARG A 1 133 ? 13.893 1.978 -18.272 1.00 70.38 133 ARG A N 1
ATOM 1031 C CA . ARG A 1 133 ? 15.139 2.520 -18.828 1.00 70.38 133 ARG A CA 1
ATOM 1032 C C . ARG A 1 133 ? 15.888 1.498 -19.676 1.00 70.38 133 ARG A C 1
ATOM 1034 O O . ARG A 1 133 ? 16.385 1.875 -20.732 1.00 70.38 133 ARG A O 1
ATOM 1041 N N . SER A 1 134 ? 15.945 0.233 -19.258 1.00 67.50 134 SER A N 1
ATOM 1042 C CA . SER A 1 134 ? 16.578 -0.829 -20.050 1.00 67.50 134 SER A CA 1
ATOM 1043 C C . SER A 1 134 ? 15.836 -1.078 -21.362 1.00 67.50 134 SER A C 1
ATOM 1045 O O . SER A 1 134 ? 16.475 -1.165 -22.405 1.00 67.50 134 SER A O 1
ATOM 1047 N N . ASN A 1 135 ? 14.499 -1.077 -21.348 1.00 64.25 135 ASN A N 1
ATOM 1048 C CA . ASN A 1 135 ? 13.698 -1.208 -22.568 1.00 64.25 135 ASN A CA 1
ATOM 1049 C C . ASN A 1 135 ? 13.898 -0.037 -23.550 1.00 64.25 135 ASN A C 1
ATOM 1051 O O . ASN A 1 135 ? 13.698 -0.192 -24.749 1.00 64.25 135 ASN A O 1
ATOM 1055 N N . ASN A 1 136 ? 14.298 1.138 -23.054 1.00 64.38 136 ASN A N 1
ATOM 1056 C CA . ASN A 1 136 ? 14.564 2.316 -23.879 1.00 64.38 136 ASN A CA 1
ATOM 1057 C C . ASN A 1 136 ? 16.046 2.460 -24.273 1.00 64.38 136 ASN A C 1
ATOM 1059 O O . ASN A 1 136 ? 16.420 3.449 -24.909 1.00 64.38 136 ASN A O 1
ATOM 1063 N N . TRP A 1 137 ? 16.903 1.510 -23.882 1.00 67.62 137 TRP A N 1
ATOM 1064 C CA . TRP A 1 137 ? 18.323 1.521 -24.212 1.00 67.62 137 TRP A CA 1
ATOM 1065 C C . TRP A 1 137 ? 18.528 0.951 -25.617 1.00 67.62 137 TRP A C 1
ATOM 1067 O O . TRP A 1 137 ? 18.890 -0.206 -25.808 1.00 67.62 137 TRP A O 1
ATOM 1077 N N . LEU A 1 138 ? 18.266 1.781 -26.625 1.00 70.69 138 LEU A N 1
ATOM 1078 C CA . LEU A 1 138 ? 18.699 1.476 -27.983 1.00 70.69 138 LEU A CA 1
ATOM 1079 C C . LEU A 1 138 ? 20.231 1.599 -28.050 1.00 70.69 138 LEU A C 1
ATOM 1081 O O . LEU A 1 138 ? 20.782 2.572 -27.516 1.00 70.69 138 LEU A O 1
ATOM 1085 N N . PRO A 1 139 ? 20.936 0.640 -28.681 1.00 71.56 139 PRO A N 1
ATOM 1086 C CA . PRO A 1 139 ? 22.359 0.787 -28.929 1.00 71.56 139 PRO A CA 1
ATOM 1087 C C . PRO A 1 139 ? 22.598 2.057 -29.758 1.00 71.56 139 PRO A C 1
ATOM 1089 O O . PRO A 1 139 ? 21.765 2.422 -30.595 1.00 71.56 139 PRO A O 1
ATOM 1092 N N . PRO A 1 140 ? 23.714 2.765 -29.527 1.00 75.94 140 PRO A N 1
ATOM 1093 C CA . PRO A 1 140 ? 24.000 3.984 -30.266 1.00 75.94 140 PRO A CA 1
ATOM 1094 C C . PRO A 1 140 ? 24.047 3.697 -31.780 1.00 75.94 140 PRO A C 1
ATOM 1096 O O . PRO A 1 140 ? 24.420 2.588 -32.172 1.00 75.94 140 PRO A O 1
ATOM 1099 N N . PRO A 1 141 ? 23.718 4.671 -32.653 1.00 82.38 141 PRO A N 1
ATOM 1100 C CA . PRO A 1 141 ? 23.592 4.433 -34.096 1.00 82.38 141 PRO A CA 1
ATOM 1101 C C . PRO A 1 141 ? 24.812 3.758 -34.738 1.00 82.38 141 PRO A C 1
ATOM 1103 O O . PRO A 1 141 ? 24.664 2.910 -35.611 1.00 82.38 141 PRO A O 1
ATOM 1106 N N . TRP A 1 142 ? 26.023 4.066 -34.264 1.00 85.75 142 TRP A N 1
ATOM 1107 C CA . TRP A 1 142 ? 27.251 3.422 -34.738 1.00 85.75 142 TRP A CA 1
ATOM 1108 C C . TRP A 1 142 ? 27.320 1.925 -34.398 1.00 85.75 142 TRP A C 1
ATOM 1110 O O . TRP A 1 142 ? 27.830 1.148 -35.197 1.00 85.75 142 TRP A O 1
ATOM 1120 N N . ALA A 1 143 ? 26.788 1.499 -33.250 1.00 84.81 143 ALA A N 1
ATOM 1121 C CA . ALA A 1 143 ? 26.772 0.097 -32.844 1.00 84.81 143 ALA A CA 1
ATOM 1122 C C . ALA A 1 143 ? 25.756 -0.705 -33.668 1.00 84.81 143 ALA A C 1
ATOM 1124 O O . ALA A 1 143 ? 26.016 -1.854 -34.007 1.00 84.81 143 ALA A O 1
ATOM 1125 N N . ILE A 1 144 ? 24.642 -0.078 -34.065 1.00 83.44 144 ILE A N 1
ATOM 1126 C CA . ILE A 1 144 ? 23.689 -0.661 -35.021 1.00 83.44 144 ILE A CA 1
ATOM 1127 C C . ILE A 1 144 ? 24.379 -0.883 -36.374 1.00 83.44 144 ILE A C 1
ATOM 1129 O O . ILE A 1 144 ? 24.308 -1.979 -36.923 1.00 83.44 144 ILE A O 1
ATOM 1133 N N . MET A 1 145 ? 25.109 0.121 -36.876 1.00 82.81 145 MET A N 1
ATOM 1134 C CA . MET A 1 145 ? 25.875 -0.006 -38.124 1.00 82.81 145 MET A CA 1
ATOM 1135 C C . MET A 1 145 ? 26.958 -1.089 -38.023 1.00 82.81 145 MET A C 1
ATOM 1137 O O . MET A 1 145 ? 27.112 -1.879 -38.950 1.00 82.81 145 MET A O 1
ATOM 1141 N N . ALA A 1 146 ? 27.664 -1.179 -36.891 1.00 86.19 146 ALA A N 1
ATOM 1142 C CA . ALA A 1 146 ? 28.662 -2.219 -36.654 1.00 86.19 146 ALA A CA 1
ATOM 1143 C C . ALA A 1 146 ? 28.044 -3.626 -36.627 1.00 86.19 146 ALA A C 1
ATOM 1145 O O . ALA A 1 146 ? 28.600 -4.530 -37.242 1.00 86.19 146 ALA A O 1
ATOM 1146 N N . MET A 1 147 ? 26.884 -3.814 -35.983 1.00 85.12 147 MET A N 1
ATOM 1147 C CA . MET A 1 147 ? 26.181 -5.104 -35.981 1.00 85.12 147 MET A CA 1
ATOM 1148 C C . MET A 1 147 ? 25.712 -5.519 -37.378 1.00 85.12 147 MET A C 1
ATOM 1150 O O . MET A 1 147 ? 25.805 -6.695 -37.717 1.00 85.12 147 MET A O 1
ATOM 1154 N N . ILE A 1 148 ? 25.262 -4.572 -38.207 1.00 84.38 148 ILE A N 1
ATOM 1155 C CA . ILE A 1 148 ? 24.890 -4.854 -39.600 1.00 84.38 148 ILE A CA 1
ATOM 1156 C C . ILE A 1 148 ? 26.135 -5.276 -40.393 1.00 84.38 148 ILE A C 1
ATOM 1158 O O . ILE A 1 148 ? 26.146 -6.351 -40.980 1.00 84.38 148 ILE A O 1
ATOM 1162 N N . VAL A 1 149 ? 27.209 -4.481 -40.367 1.00 82.44 149 VAL A N 1
ATOM 1163 C CA . VAL A 1 149 ? 28.437 -4.761 -41.137 1.00 82.44 149 VAL A CA 1
ATOM 1164 C C . VAL A 1 149 ? 29.103 -6.074 -40.708 1.00 82.44 149 VAL A C 1
ATOM 1166 O O . VAL A 1 149 ? 29.500 -6.862 -41.563 1.00 82.44 149 VAL A O 1
ATOM 1169 N N . LEU A 1 150 ? 29.204 -6.334 -39.401 1.00 78.44 150 LEU A N 1
ATOM 1170 C CA . LEU A 1 150 ? 29.809 -7.562 -38.873 1.00 78.44 150 LEU A CA 1
ATOM 1171 C C . LEU A 1 150 ? 28.918 -8.793 -39.094 1.00 78.44 150 LEU A C 1
ATOM 1173 O O . LEU A 1 150 ? 29.441 -9.849 -39.432 1.00 78.44 150 LEU A O 1
ATOM 1177 N N . GLY A 1 151 ? 27.592 -8.665 -38.977 1.00 71.44 151 GLY A N 1
ATOM 1178 C CA . GLY A 1 151 ? 26.654 -9.762 -39.251 1.00 71.44 151 GLY A CA 1
ATOM 1179 C C . GLY A 1 151 ? 26.618 -10.184 -40.727 1.00 71.44 151 GLY A C 1
ATOM 1180 O O . GLY A 1 151 ? 26.459 -11.364 -41.027 1.00 71.44 151 GLY A O 1
ATOM 1181 N N . PHE A 1 152 ? 26.846 -9.256 -41.665 1.00 63.28 152 PHE A N 1
ATOM 1182 C CA . PHE A 1 152 ? 27.006 -9.587 -43.089 1.00 63.28 152 PHE A CA 1
ATOM 1183 C C . PHE A 1 152 ? 28.280 -10.399 -43.381 1.00 63.28 152 PHE A C 1
ATOM 1185 O O . PHE A 1 152 ? 28.319 -11.142 -44.361 1.00 63.28 152 PHE A O 1
ATOM 1192 N N . ASN A 1 153 ? 29.305 -10.302 -42.532 1.00 62.12 153 ASN A N 1
ATOM 1193 C CA . ASN A 1 153 ? 30.559 -11.032 -42.712 1.00 62.12 153 ASN A CA 1
ATOM 1194 C C . ASN A 1 153 ? 30.422 -12.541 -42.409 1.00 62.12 153 ASN A C 1
ATOM 1196 O O . ASN A 1 153 ? 31.181 -13.334 -42.957 1.00 62.12 153 ASN A O 1
ATOM 1200 N N . GLU A 1 154 ? 29.438 -12.958 -41.599 1.00 57.75 154 GLU A N 1
ATOM 1201 C CA . GLU A 1 154 ? 29.139 -14.382 -41.347 1.00 57.75 154 GLU A CA 1
ATOM 1202 C C . GLU A 1 154 ? 28.295 -15.036 -42.458 1.00 57.75 154 GLU A C 1
ATOM 1204 O O . GLU A 1 154 ? 28.420 -16.235 -42.685 1.00 57.75 154 GLU A O 1
ATOM 1209 N N . PHE A 1 155 ? 27.498 -14.269 -43.213 1.00 56.50 155 PHE A N 1
ATOM 1210 C CA . PHE A 1 155 ? 26.723 -14.790 -44.354 1.00 56.50 155 PHE A CA 1
ATOM 1211 C C . PHE A 1 155 ? 27.565 -15.049 -45.619 1.00 56.50 155 PHE A C 1
ATOM 1213 O O . PHE A 1 155 ? 27.102 -15.737 -46.521 1.00 56.50 155 PHE A O 1
ATOM 1220 N N . MET A 1 156 ? 28.784 -14.504 -45.700 1.00 58.41 156 MET A N 1
ATOM 1221 C CA . MET A 1 156 ? 29.694 -14.643 -46.854 1.00 58.41 156 MET A CA 1
ATOM 1222 C C . MET A 1 156 ? 30.738 -15.766 -46.688 1.00 58.41 156 MET A C 1
ATOM 1224 O O . MET A 1 156 ? 31.571 -15.953 -47.572 1.00 58.41 156 MET A O 1
ATOM 1228 N N . LEU A 1 157 ? 30.723 -16.491 -45.562 1.00 54.75 157 LEU A N 1
ATOM 1229 C CA . LEU A 1 157 ? 31.660 -17.580 -45.237 1.00 54.75 157 LEU A CA 1
ATOM 1230 C C . LEU A 1 157 ? 31.035 -18.989 -45.333 1.00 54.75 157 LEU A C 1
ATOM 1232 O O . LEU A 1 157 ? 31.646 -19.950 -44.862 1.00 54.75 157 LEU A O 1
ATOM 1236 N N . PHE A 1 158 ? 29.857 -19.119 -45.956 1.00 50.09 158 PHE A N 1
ATOM 1237 C CA . PHE A 1 158 ? 29.209 -20.398 -46.274 1.00 50.09 158 PHE A CA 1
ATOM 1238 C C . PHE A 1 158 ? 28.969 -20.547 -47.779 1.00 50.09 158 PHE A C 1
ATOM 1240 O O . PHE A 1 158 ? 28.644 -19.524 -48.424 1.00 50.09 158 PHE A O 1
#

Sequence (158 aa):
MKDRFSTVFNYDSDSMPRVWTGKDDIRSITKDARSASLKLLSVMAAIRLEEKPDNIEKLLFSSLMDGTVTVSSSQDGRIAASTDPLASSTWEEVSSKDTLITPVQCKSLWRQFKAETEYSVTQAIAAQEAHKRSNNWLPPPWAIMAMIVLGFNEFMLF

Secondary structure (DSSP, 8-state):
-HHHHHHHHHB-TTSPBPP--TT--HHHHHHHHHHHHHHHHHHHHB---S-----HHHHHHHHHHHTTS-SS------------GGG-SS-SSS-TTTBSS-HHHHHHHHHHHHHHHHHHHHHHHHHHHHHHHHHT-PPPHHHHHHHHHHHHHHHT--

pLDDT: mean 76.33, std 15.61, range [29.7, 92.31]

Radius of gyration: 24.86 Å; chains: 1; bounding box: 56×50×74 Å

InterPro domains:
  IPR008803 RHD3/Sey1 [PTHR45923] (1-157)
  IPR046758 Sey1/RHD3-like, three-helix bundle domain [PF20428] (1-157)

Organism: Prunus dulcis (NCBI:txid3755)